Protein AF-A0A9P0L0S9-F1 (afdb_monomer_lite)

Radius of gyration: 15.83 Å; chains: 1; bounding box: 40×33×39 Å

pLDDT: mean 72.62, std 17.07, range [32.34, 92.81]

Organism: Acanthoscelides obtectus (NCBI:txid200917)

Secondary structure (DSSP, 8-state):
-----------GGGSSS---HHHHHHHHHHHHHHHHHHHHHHHH-TTPPPP-----SSS---HHHHHHHHHHHHHHHGGG--SEEEEEEE-TTSSSEEEEEEES-HHHHHHHHHTT-

InterPro domains:
  IPR017932 Glutamine amidotransferase type 2 domain [PS51278] (49-117)
  IPR029055 Nucleophile aminohydrolases, N-terminal [G3DSA:3.60.20.10] (50-117)
  IPR029055 Nucleophile aminohydrolases, N-terminal [SSF56235] (51-113)

Sequence (117 aa):
MPRTPSVFINSESYRSHFTDLRTDIAFDLFIVLIASLIDYLLRFHPNISRIFAYLNNLTPKKRAEILELLVNGLKRLEYRGYDSAGVAVDAANSKDIAIIKKTGKVALLEEAIKNSE

Foldseek 3Di:
DDDDDQEDAPCVVVPPDDDDVPVVVVVVVVVVVVSVVVVVVCVVPVPDAHDYDYDDDPPDDDPVVVVVVRLVVVLVRPPVPDQKDKDWDQDPPDNDIDIQIDGDDSVVSVVSVVVVD

Structure (mmCIF, N/CA/C/O backbone):
data_AF-A0A9P0L0S9-F1
#
_entry.id   AF-A0A9P0L0S9-F1
#
loop_
_atom_site.group_PDB
_atom_site.id
_atom_site.type_symbol
_atom_site.label_atom_id
_atom_site.label_alt_id
_atom_site.label_comp_id
_atom_site.label_asym_id
_atom_site.label_entity_id
_atom_site.label_seq_id
_atom_site.pdbx_PDB_ins_code
_atom_site.Cartn_x
_atom_site.Cartn_y
_atom_site.Cartn_z
_atom_site.occupancy
_atom_site.B_iso_or_equiv
_atom_site.auth_seq_id
_atom_site.auth_comp_id
_atom_site.auth_asym_id
_atom_site.auth_atom_id
_atom_site.pdbx_PDB_model_num
ATOM 1 N N . MET A 1 1 ? 5.570 16.819 18.479 1.00 32.34 1 MET A N 1
ATOM 2 C CA . MET A 1 1 ? 6.129 15.444 18.446 1.00 32.34 1 MET A CA 1
ATOM 3 C C . MET A 1 1 ? 6.443 15.094 17.002 1.00 32.34 1 MET A C 1
ATOM 5 O O . MET A 1 1 ? 5.566 15.344 16.179 1.00 32.34 1 MET A O 1
ATOM 9 N N . PRO A 1 2 ? 7.646 14.598 16.658 1.00 35.56 2 PRO A N 1
ATOM 10 C CA . PRO A 1 2 ? 8.037 14.471 15.261 1.00 35.56 2 PRO A CA 1
ATOM 11 C C . PRO A 1 2 ? 7.171 13.392 14.605 1.00 35.56 2 PRO A C 1
ATOM 13 O O . PRO A 1 2 ? 7.208 12.220 14.974 1.00 35.56 2 PRO A O 1
ATOM 16 N N . ARG A 1 3 ? 6.310 13.809 13.675 1.00 42.00 3 ARG A N 1
ATOM 17 C CA . ARG A 1 3 ? 5.443 12.923 12.901 1.00 42.00 3 ARG A CA 1
ATOM 18 C C . ARG A 1 3 ? 6.062 12.728 11.522 1.00 42.00 3 ARG A C 1
ATOM 20 O O . ARG A 1 3 ? 5.596 13.330 10.572 1.00 42.00 3 ARG A O 1
ATOM 27 N N . THR A 1 4 ? 7.033 11.836 11.388 1.00 35.41 4 THR A N 1
ATOM 28 C CA . THR A 1 4 ? 7.470 11.388 10.058 1.00 35.41 4 THR A CA 1
ATOM 29 C C . THR A 1 4 ? 7.717 9.887 10.062 1.00 35.41 4 THR A C 1
ATOM 31 O O . THR A 1 4 ? 8.474 9.366 10.875 1.00 35.41 4 THR A O 1
ATOM 34 N N . PRO A 1 5 ? 7.023 9.159 9.189 1.00 38.81 5 PRO A N 1
ATOM 35 C CA . PRO A 1 5 ? 7.604 8.030 8.504 1.00 38.81 5 PRO A CA 1
ATOM 36 C C . PRO A 1 5 ? 7.665 8.419 7.031 1.00 38.81 5 PRO A C 1
ATOM 38 O O . PRO A 1 5 ? 6.642 8.479 6.350 1.00 38.81 5 PRO A O 1
ATOM 41 N N . SER A 1 6 ? 8.868 8.735 6.579 1.00 39.91 6 SER A N 1
ATOM 42 C CA . SER A 1 6 ? 9.221 8.790 5.171 1.00 39.91 6 SER A CA 1
ATOM 43 C C . SER A 1 6 ? 9.309 7.364 4.630 1.00 39.91 6 SER A C 1
ATOM 45 O O . SER A 1 6 ? 9.730 6.424 5.310 1.00 39.91 6 SER A O 1
ATOM 47 N N . VAL A 1 7 ? 8.832 7.209 3.404 1.00 42.22 7 VAL A N 1
ATOM 48 C CA . VAL A 1 7 ? 8.830 5.958 2.652 1.00 42.22 7 VAL A CA 1
ATOM 49 C C . VAL A 1 7 ? 10.263 5.528 2.393 1.00 42.22 7 VAL A C 1
ATOM 51 O O . VAL A 1 7 ? 11.029 6.289 1.810 1.00 42.22 7 VAL A O 1
ATOM 54 N N . PHE A 1 8 ? 10.615 4.309 2.787 1.00 41.25 8 PHE A N 1
ATOM 55 C CA . PHE A 1 8 ? 11.858 3.683 2.356 1.00 41.25 8 PHE A CA 1
ATOM 5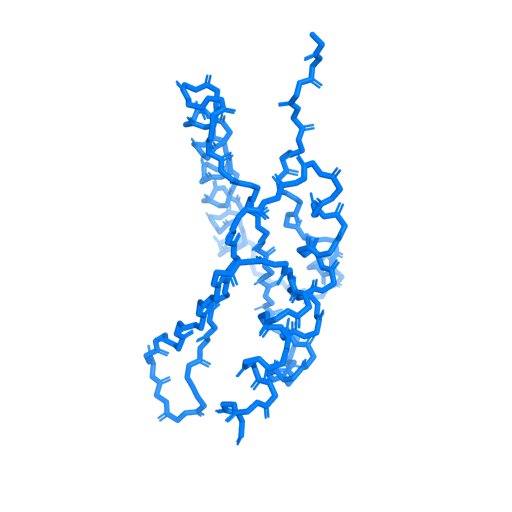6 C C . PHE A 1 8 ? 11.606 2.923 1.055 1.00 41.25 8 PHE A C 1
ATOM 58 O O . PHE A 1 8 ? 10.881 1.929 1.042 1.00 41.25 8 PHE A O 1
ATOM 65 N N . ILE A 1 9 ? 12.222 3.395 -0.027 1.00 46.78 9 ILE A N 1
ATOM 66 C CA . ILE A 1 9 ? 12.475 2.584 -1.216 1.00 46.78 9 ILE A CA 1
ATOM 67 C C . ILE A 1 9 ? 13.614 1.648 -0.818 1.00 46.78 9 ILE A C 1
ATOM 69 O O . ILE A 1 9 ? 14.700 2.118 -0.483 1.00 46.78 9 ILE A O 1
ATOM 73 N N . ASN A 1 10 ? 13.376 0.339 -0.783 1.00 37.03 10 ASN A N 1
ATOM 74 C CA . ASN A 1 10 ? 14.462 -0.599 -0.532 1.00 37.03 10 ASN A CA 1
ATOM 75 C C . ASN A 1 10 ? 15.323 -0.715 -1.801 1.00 37.03 10 ASN A C 1
ATOM 77 O O . ASN A 1 10 ? 15.028 -1.511 -2.688 1.00 37.03 10 ASN A O 1
ATOM 81 N N . SER A 1 11 ? 16.361 0.117 -1.889 1.00 43.53 11 SER A N 1
ATOM 82 C CA . SER A 1 11 ? 17.411 0.038 -2.908 1.00 43.53 11 SER A CA 1
ATOM 83 C C . SER A 1 11 ? 18.522 -0.955 -2.542 1.00 43.53 11 SER A C 1
ATOM 85 O O . SER A 1 11 ? 19.382 -1.232 -3.369 1.00 43.53 11 SER A O 1
ATOM 87 N N . GLU A 1 12 ? 18.537 -1.555 -1.343 1.00 40.59 12 GLU A N 1
ATOM 88 C CA . GLU A 1 12 ? 19.612 -2.488 -0.956 1.00 40.59 12 GLU A CA 1
ATOM 89 C C . GLU A 1 12 ? 19.585 -3.790 -1.767 1.00 40.59 12 GLU A C 1
ATOM 91 O O . GLU A 1 12 ? 20.624 -4.426 -1.930 1.00 40.59 12 GLU A O 1
ATOM 96 N N . SER A 1 13 ? 18.452 -4.141 -2.389 1.00 41.47 13 SER A N 1
ATOM 97 C CA . SER A 1 13 ? 18.406 -5.251 -3.351 1.00 41.47 13 SER A CA 1
ATOM 98 C C . SER A 1 13 ? 19.067 -4.930 -4.705 1.00 41.47 13 SER A C 1
ATOM 100 O O . SER A 1 13 ? 19.207 -5.836 -5.521 1.00 41.47 13 SER A O 1
ATOM 102 N N . TYR A 1 14 ? 19.476 -3.679 -4.958 1.00 44.16 14 TYR A N 1
ATOM 103 C CA . TYR A 1 14 ? 20.058 -3.237 -6.236 1.00 44.16 14 TYR A CA 1
ATOM 104 C C . TYR A 1 14 ? 21.589 -3.279 -6.263 1.00 44.16 14 TYR A C 1
ATOM 106 O O . TYR A 1 14 ? 22.189 -3.201 -7.330 1.00 44.16 14 TYR A O 1
ATOM 114 N N . ARG A 1 15 ? 22.254 -3.400 -5.108 1.00 37.69 15 ARG A N 1
ATOM 115 C CA . ARG A 1 15 ? 23.703 -3.161 -5.033 1.00 37.69 15 ARG A CA 1
ATOM 116 C C . ARG A 1 15 ? 24.573 -4.351 -5.440 1.00 37.69 15 ARG A C 1
ATOM 118 O O . ARG A 1 15 ? 25.787 -4.195 -5.535 1.00 37.69 15 ARG A O 1
ATOM 125 N N . SER A 1 16 ? 24.004 -5.536 -5.654 1.00 35.97 16 SER A N 1
ATOM 126 C CA . SER A 1 16 ? 24.816 -6.745 -5.830 1.00 35.97 16 SER A CA 1
ATOM 127 C C . SER A 1 16 ? 25.134 -7.105 -7.279 1.00 35.97 16 SER A C 1
ATOM 129 O O . SER A 1 16 ? 26.216 -7.642 -7.497 1.00 35.97 16 SER A O 1
ATOM 131 N N . HIS A 1 17 ? 24.296 -6.800 -8.277 1.00 42.66 17 HIS A N 1
ATOM 132 C CA . HIS A 1 17 ? 24.510 -7.316 -9.638 1.00 42.66 17 HIS A CA 1
ATOM 133 C C . HIS A 1 17 ? 23.942 -6.422 -10.756 1.00 42.66 17 HIS A C 1
ATOM 135 O O . HIS A 1 17 ? 22.889 -6.751 -11.285 1.00 42.66 17 HIS A O 1
ATOM 141 N N . PHE A 1 18 ? 24.644 -5.363 -11.183 1.00 44.09 18 PHE A N 1
ATOM 142 C CA . PHE A 1 18 ? 24.865 -5.097 -12.620 1.00 44.09 18 PHE A CA 1
ATOM 143 C C . PHE A 1 18 ? 25.831 -3.931 -12.880 1.00 44.09 18 PHE A C 1
ATOM 145 O O . PHE A 1 18 ? 26.012 -3.048 -12.051 1.00 44.09 18 PHE A O 1
ATOM 152 N N . THR A 1 19 ? 26.473 -3.975 -14.045 1.00 45.94 19 THR A N 1
ATOM 153 C CA . THR A 1 19 ? 27.509 -3.064 -14.535 1.00 45.94 19 THR A CA 1
ATOM 154 C C . THR A 1 19 ? 26.965 -2.226 -15.695 1.00 45.94 19 THR A C 1
ATOM 156 O O . THR A 1 19 ? 27.102 -2.644 -16.841 1.00 45.94 19 THR A O 1
ATOM 159 N N . ASP A 1 20 ? 26.374 -1.054 -15.442 1.00 46.25 20 ASP A N 1
ATOM 160 C CA . ASP A 1 20 ? 26.349 0.021 -16.448 1.00 46.25 20 ASP A CA 1
ATOM 161 C C . ASP A 1 20 ? 26.276 1.413 -15.787 1.00 46.25 20 ASP A C 1
ATOM 163 O O . ASP A 1 20 ? 25.224 1.934 -15.415 1.00 46.25 20 ASP A O 1
ATOM 167 N N . LEU A 1 21 ? 27.454 2.026 -15.621 1.00 54.09 21 LEU A N 1
ATOM 168 C CA . LEU A 1 21 ? 27.705 3.202 -14.774 1.00 54.09 21 LEU A CA 1
ATOM 169 C C . LEU A 1 21 ? 26.877 4.451 -15.139 1.00 54.09 21 LEU A C 1
ATOM 171 O O . LEU A 1 21 ? 26.793 5.386 -14.346 1.00 54.09 21 LEU A O 1
ATOM 175 N N . ARG A 1 22 ? 26.332 4.523 -16.359 1.00 50.00 22 ARG A N 1
ATOM 176 C CA . ARG A 1 22 ? 25.723 5.748 -16.905 1.00 50.00 22 ARG A CA 1
ATOM 177 C C . ARG A 1 22 ? 24.214 5.827 -16.679 1.00 50.00 22 ARG A C 1
ATOM 179 O O . ARG A 1 22 ? 23.702 6.924 -16.467 1.00 50.00 22 ARG A O 1
ATOM 186 N N . THR A 1 23 ? 23.517 4.693 -16.710 1.00 55.44 23 THR A N 1
ATOM 187 C CA . THR A 1 23 ? 22.077 4.607 -16.422 1.00 55.44 23 THR A CA 1
ATOM 188 C C . THR A 1 23 ? 21.797 4.563 -14.926 1.00 55.44 23 THR A C 1
ATOM 190 O O . THR A 1 23 ? 20.833 5.188 -14.489 1.00 55.44 23 THR A O 1
ATOM 193 N N . ASP A 1 24 ? 22.671 3.930 -14.139 1.00 63.69 24 ASP A N 1
ATOM 194 C CA . ASP A 1 24 ? 22.485 3.805 -12.688 1.00 63.69 24 ASP A CA 1
ATOM 195 C C . ASP A 1 24 ? 22.581 5.157 -11.973 1.00 63.69 24 ASP A C 1
ATOM 197 O O . ASP A 1 24 ? 21.698 5.511 -11.199 1.00 63.69 24 ASP A O 1
ATOM 201 N N . ILE A 1 25 ? 23.580 5.985 -12.302 1.00 69.38 25 ILE A N 1
ATOM 202 C CA . ILE A 1 25 ? 23.753 7.290 -11.640 1.00 69.38 25 ILE A CA 1
ATOM 203 C C . ILE A 1 25 ? 22.574 8.220 -11.937 1.00 69.38 25 ILE A C 1
ATOM 205 O O . ILE A 1 25 ? 22.084 8.893 -11.035 1.00 69.38 25 ILE A O 1
ATOM 209 N N . ALA A 1 26 ? 22.106 8.275 -13.187 1.00 71.50 26 ALA A N 1
ATOM 210 C CA . ALA A 1 26 ? 20.987 9.136 -13.562 1.00 71.50 26 ALA A CA 1
ATOM 211 C C . ALA A 1 26 ? 19.664 8.677 -12.923 1.00 71.50 26 ALA A C 1
ATOM 213 O O . ALA A 1 26 ? 18.875 9.515 -12.481 1.00 71.50 26 ALA A O 1
ATOM 214 N N . PHE A 1 27 ? 19.434 7.363 -12.846 1.00 70.62 27 PHE A N 1
ATOM 215 C CA . PHE A 1 27 ? 18.253 6.778 -12.215 1.00 70.62 27 PHE A CA 1
ATOM 216 C C . PHE A 1 27 ? 18.254 6.983 -10.695 1.00 70.62 27 PHE A C 1
ATOM 218 O O . PHE A 1 27 ? 17.254 7.437 -10.136 1.00 70.62 27 PHE A O 1
ATOM 225 N N . ASP A 1 28 ? 19.393 6.756 -10.042 1.00 71.38 28 ASP A N 1
ATOM 226 C CA . ASP A 1 28 ? 19.559 6.996 -8.609 1.00 71.38 28 ASP A CA 1
ATOM 227 C C . ASP A 1 28 ? 19.378 8.479 -8.268 1.00 71.38 28 ASP A C 1
ATOM 229 O O . ASP A 1 28 ? 18.658 8.817 -7.326 1.00 71.38 28 ASP A O 1
ATOM 233 N N . LEU A 1 29 ? 19.954 9.390 -9.065 1.00 75.19 29 LEU A N 1
ATOM 234 C CA . LEU A 1 29 ? 19.785 10.832 -8.865 1.00 75.19 2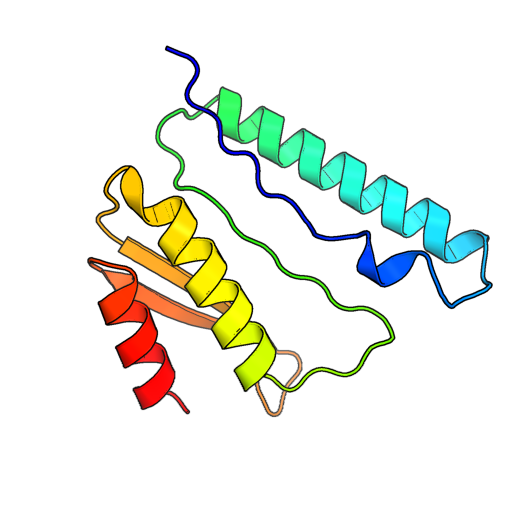9 LEU A CA 1
ATOM 235 C C . LEU A 1 29 ? 18.317 11.253 -9.015 1.00 75.19 29 LEU A 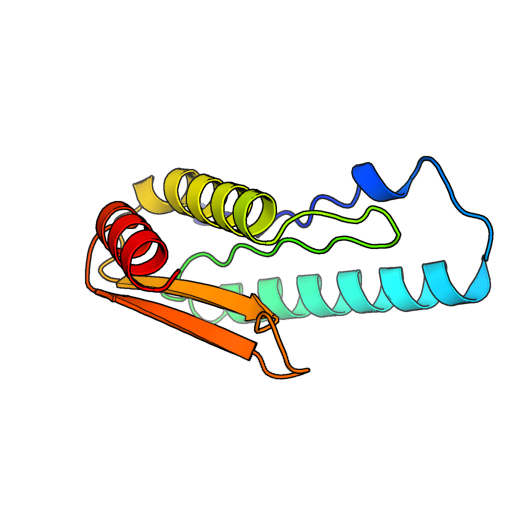C 1
ATOM 237 O O . LEU A 1 29 ? 17.831 12.085 -8.247 1.00 75.19 29 LEU A O 1
ATOM 241 N N . PHE A 1 30 ? 17.603 10.663 -9.978 1.00 79.38 30 PHE A N 1
ATOM 242 C CA . PHE A 1 30 ? 16.178 10.905 -10.185 1.00 79.38 30 PHE A CA 1
ATOM 243 C C . PHE A 1 30 ? 15.342 10.416 -8.997 1.00 79.38 30 PHE A C 1
ATOM 245 O O . PHE A 1 30 ? 14.498 11.164 -8.505 1.00 79.38 30 PHE A O 1
ATOM 252 N N . ILE A 1 31 ? 15.606 9.209 -8.483 1.00 74.25 31 ILE A N 1
ATOM 253 C CA . ILE A 1 31 ? 14.925 8.680 -7.293 1.00 74.25 31 ILE A CA 1
ATOM 254 C C . ILE A 1 31 ? 15.187 9.565 -6.073 1.00 74.25 31 ILE A C 1
ATOM 256 O O . ILE A 1 31 ? 14.250 9.894 -5.344 1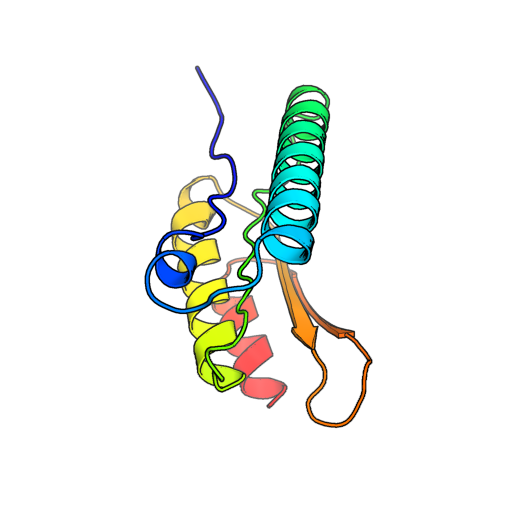.00 74.25 31 ILE A O 1
ATOM 260 N N . VAL A 1 32 ? 16.433 9.987 -5.852 1.00 74.69 32 VAL A N 1
ATOM 261 C CA . VAL A 1 32 ? 16.790 10.860 -4.725 1.00 74.69 32 VAL A CA 1
ATOM 262 C C . VAL A 1 32 ? 16.083 12.213 -4.836 1.00 74.69 32 VAL A C 1
ATOM 264 O O . VAL A 1 32 ? 15.539 12.702 -3.845 1.00 74.69 32 VAL A O 1
ATOM 267 N N . LEU A 1 33 ? 16.023 12.796 -6.037 1.00 81.12 33 LEU A N 1
ATOM 268 C CA . LEU A 1 33 ? 15.297 14.040 -6.292 1.00 81.12 33 LEU A CA 1
ATOM 269 C C . LEU A 1 33 ? 13.796 13.884 -5.998 1.00 81.12 33 LEU A C 1
ATOM 271 O O . LEU A 1 33 ? 13.217 14.719 -5.302 1.00 81.12 33 LEU A O 1
ATOM 275 N N . ILE A 1 34 ? 13.176 12.803 -6.485 1.00 80.88 34 ILE A N 1
ATOM 276 C CA . ILE A 1 34 ? 11.748 12.527 -6.283 1.00 80.88 34 ILE A CA 1
ATOM 277 C C . ILE A 1 34 ? 11.438 12.291 -4.802 1.00 80.88 34 ILE A C 1
ATOM 279 O O . ILE A 1 34 ? 10.457 12.823 -4.287 1.00 80.88 34 ILE A O 1
ATOM 283 N N . ALA A 1 35 ? 12.292 11.554 -4.091 1.00 71.94 35 ALA A N 1
ATOM 284 C CA . ALA A 1 35 ? 12.127 11.292 -2.666 1.00 71.94 35 ALA A CA 1
ATOM 285 C C . ALA A 1 35 ? 12.243 12.583 -1.846 1.00 71.94 35 ALA A C 1
ATOM 287 O O . ALA A 1 35 ? 11.432 12.822 -0.952 1.00 71.94 35 ALA A O 1
ATOM 288 N N . SER A 1 36 ? 13.205 13.443 -2.192 1.00 76.25 36 SER A N 1
ATOM 289 C CA . SER A 1 36 ? 13.389 14.749 -1.555 1.00 76.25 36 SER A CA 1
ATOM 290 C C . SER A 1 36 ? 12.198 15.682 -1.813 1.00 76.25 36 SER A C 1
ATOM 292 O O . SER A 1 36 ? 11.734 16.371 -0.905 1.00 76.25 36 SER A O 1
ATOM 294 N N . LEU A 1 37 ? 11.629 15.646 -3.024 1.00 81.94 37 LEU A N 1
ATOM 295 C CA . LEU A 1 37 ? 10.410 16.381 -3.367 1.00 81.94 37 LEU A CA 1
ATOM 296 C C . LEU A 1 37 ? 9.192 15.871 -2.585 1.00 81.94 37 LEU A C 1
ATOM 298 O O . LEU A 1 37 ? 8.418 16.674 -2.069 1.00 81.94 37 LEU A O 1
ATOM 302 N N . ILE A 1 38 ? 9.022 14.553 -2.467 1.00 75.94 38 ILE A N 1
ATOM 303 C CA . ILE A 1 38 ? 7.936 13.957 -1.679 1.00 75.94 38 ILE A CA 1
ATOM 304 C C . ILE A 1 38 ? 8.075 14.358 -0.208 1.00 75.94 38 ILE A C 1
ATOM 306 O O . ILE A 1 38 ? 7.095 14.802 0.384 1.00 75.94 38 ILE A O 1
ATOM 310 N N . ASP A 1 39 ? 9.274 14.274 0.375 1.00 74.56 39 ASP A N 1
ATOM 311 C CA . ASP A 1 39 ? 9.513 14.717 1.756 1.00 74.56 39 ASP A CA 1
ATOM 312 C C . ASP A 1 39 ? 9.196 16.211 1.930 1.00 74.56 39 ASP A C 1
ATOM 314 O O . ASP A 1 39 ? 8.517 16.595 2.883 1.00 74.56 39 ASP A O 1
ATOM 318 N N . TYR A 1 40 ? 9.602 17.053 0.975 1.00 81.69 40 TYR A N 1
ATOM 319 C CA . TYR A 1 40 ? 9.271 18.479 0.965 1.00 81.69 40 TYR A CA 1
ATOM 320 C C . TYR A 1 40 ? 7.755 18.729 0.927 1.00 81.69 40 TYR A C 1
ATOM 322 O O . TYR A 1 40 ? 7.238 19.515 1.723 1.00 81.69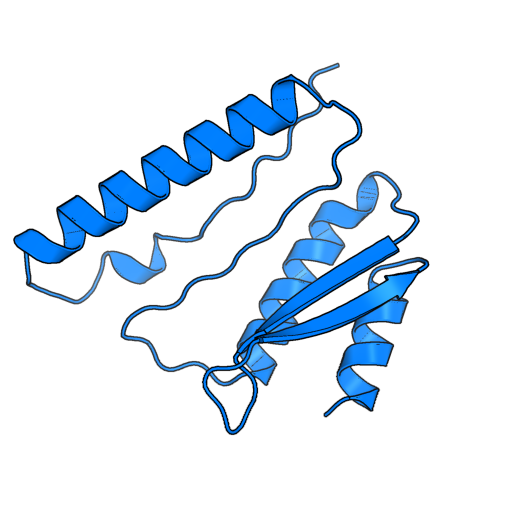 40 TYR A O 1
ATOM 330 N N . LEU A 1 41 ? 7.018 18.032 0.059 1.00 75.62 41 LEU A N 1
ATOM 331 C CA . LEU A 1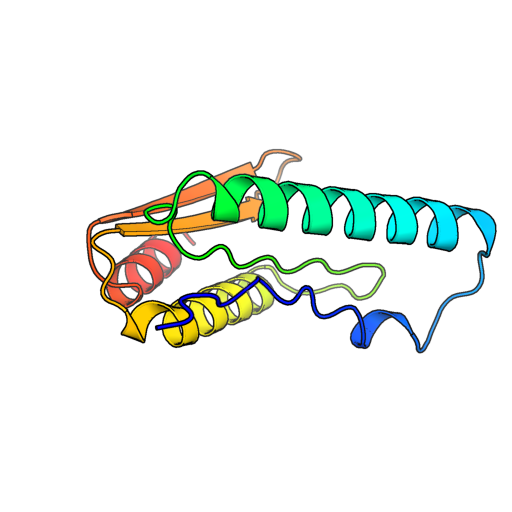 41 ? 5.560 18.159 -0.040 1.00 75.62 41 LEU A CA 1
ATOM 332 C C . LEU A 1 41 ? 4.849 17.662 1.228 1.00 75.62 41 LEU A C 1
ATOM 334 O O . LEU A 1 41 ? 3.917 18.309 1.712 1.00 75.62 41 LEU A O 1
ATOM 338 N N . LEU A 1 42 ? 5.319 16.558 1.816 1.00 70.31 42 LEU A N 1
ATOM 339 C CA . LEU A 1 42 ? 4.795 16.020 3.075 1.00 70.31 42 LEU A CA 1
ATOM 340 C C . LEU A 1 42 ? 5.014 16.978 4.257 1.00 70.31 42 LEU A C 1
ATOM 342 O O . LEU A 1 42 ? 4.185 17.022 5.167 1.00 70.31 42 LEU A O 1
ATOM 346 N N . ARG A 1 43 ? 6.083 17.789 4.245 1.00 72.94 43 ARG A N 1
ATOM 347 C CA . ARG A 1 43 ? 6.306 18.841 5.257 1.00 72.94 43 ARG A CA 1
ATOM 348 C C . ARG A 1 43 ? 5.275 19.966 5.181 1.00 72.94 43 ARG A C 1
ATOM 350 O O . ARG A 1 43 ? 4.944 20.536 6.218 1.00 72.94 43 ARG A O 1
ATOM 357 N N . PHE A 1 44 ? 4.763 20.276 3.990 1.00 75.00 44 PHE A N 1
ATOM 358 C CA . PHE A 1 44 ? 3.771 21.338 3.788 1.00 75.00 44 PHE A CA 1
ATOM 359 C C . PHE A 1 44 ? 2.329 20.897 4.067 1.00 75.00 44 PHE A C 1
ATOM 361 O O . PHE A 1 44 ? 1.496 21.734 4.413 1.00 75.00 44 PHE A O 1
ATOM 368 N N . HIS A 1 45 ? 2.030 19.597 4.001 1.00 67.62 45 HIS A N 1
ATOM 369 C CA . HIS A 1 45 ? 0.714 19.057 4.343 1.00 67.62 45 HIS A CA 1
ATOM 370 C C . HIS A 1 45 ? 0.819 17.913 5.366 1.00 67.62 45 HIS A C 1
ATOM 372 O O . HIS A 1 45 ? 0.866 16.739 4.990 1.00 67.62 45 HIS A O 1
ATOM 378 N N . PRO A 1 46 ? 0.741 18.214 6.678 1.00 60.59 46 PRO A N 1
ATOM 379 C CA . PRO A 1 46 ? 0.885 17.219 7.748 1.00 60.59 46 PRO A CA 1
ATOM 380 C C . PRO A 1 46 ? -0.261 16.191 7.825 1.00 60.59 46 PRO A C 1
ATOM 382 O O . PRO A 1 46 ? -0.223 15.294 8.669 1.00 60.59 46 PRO A O 1
ATOM 385 N N . ASN A 1 47 ? -1.272 16.328 6.960 1.00 59.91 47 ASN A N 1
ATOM 386 C CA . ASN A 1 47 ? -2.409 15.420 6.834 1.00 59.91 47 ASN A CA 1
ATOM 387 C C . ASN A 1 47 ? -2.297 14.477 5.623 1.00 59.91 47 ASN A C 1
ATOM 389 O O . ASN A 1 47 ? -3.201 13.673 5.419 1.00 59.91 47 ASN A O 1
ATOM 393 N N . ILE A 1 48 ? -1.228 14.554 4.813 1.00 61.66 48 ILE A N 1
ATOM 394 C CA . ILE A 1 48 ? -1.033 13.587 3.726 1.00 61.66 48 ILE A CA 1
ATOM 395 C C . ILE A 1 48 ? -0.718 12.210 4.320 1.00 61.66 48 ILE A C 1
ATOM 397 O O . ILE A 1 48 ? 0.163 12.041 5.168 1.00 61.66 48 ILE A O 1
ATOM 401 N N . SER A 1 49 ? -1.487 11.226 3.861 1.00 64.50 49 SER A N 1
ATOM 402 C CA . SER A 1 49 ? -1.399 9.819 4.230 1.00 64.50 49 SER A CA 1
ATOM 403 C C . SER A 1 49 ? -0.041 9.216 3.870 1.00 64.50 49 SER A C 1
ATOM 405 O O . SER A 1 49 ? 0.617 9.625 2.916 1.00 64.50 49 SER A O 1
ATOM 407 N N . ARG A 1 50 ? 0.397 8.226 4.654 1.00 71.06 50 ARG A N 1
ATOM 408 C CA . ARG A 1 50 ? 1.699 7.578 4.459 1.00 71.06 50 ARG A CA 1
ATOM 409 C C . ARG A 1 50 ? 1.750 6.893 3.099 1.00 71.06 50 ARG A C 1
ATOM 411 O O . ARG A 1 50 ? 0.870 6.102 2.774 1.00 71.06 50 ARG A O 1
ATOM 418 N N . ILE A 1 51 ? 2.807 7.170 2.349 1.00 76.69 51 ILE A N 1
ATOM 419 C CA . ILE A 1 51 ? 3.064 6.540 1.056 1.00 76.69 51 ILE A CA 1
ATOM 420 C C . ILE A 1 51 ? 3.919 5.281 1.304 1.00 76.69 51 ILE A C 1
ATOM 422 O O . ILE A 1 51 ? 4.667 5.202 2.277 1.00 76.69 51 ILE A O 1
ATOM 426 N N . PHE A 1 52 ? 3.788 4.261 0.463 1.00 82.31 52 PHE A N 1
ATOM 427 C CA . PHE A 1 52 ? 4.714 3.132 0.407 1.00 82.31 52 PHE A CA 1
ATOM 428 C C . PHE A 1 52 ? 4.915 2.759 -1.055 1.00 82.31 52 PHE A C 1
ATOM 430 O O . PHE A 1 52 ? 3.936 2.631 -1.786 1.00 82.31 52 PHE A O 1
ATOM 437 N N . ALA A 1 53 ? 6.167 2.634 -1.487 1.00 81.69 53 ALA A N 1
ATOM 438 C CA . ALA A 1 53 ? 6.506 2.342 -2.870 1.00 81.69 53 ALA A CA 1
ATOM 439 C C . ALA A 1 53 ? 7.550 1.229 -2.920 1.00 81.69 53 ALA A C 1
ATOM 441 O O . ALA A 1 53 ? 8.513 1.230 -2.153 1.00 81.69 53 ALA A O 1
ATOM 442 N N . TYR A 1 54 ? 7.347 0.295 -3.843 1.00 81.69 54 TYR A N 1
ATOM 443 C CA . TYR A 1 54 ? 8.276 -0.784 -4.141 1.00 81.69 54 TYR A CA 1
ATOM 444 C C . TYR A 1 54 ? 8.616 -0.727 -5.627 1.00 81.69 54 TYR A C 1
ATOM 446 O O . TYR A 1 54 ? 7.718 -0.690 -6.466 1.00 81.69 54 TYR A O 1
ATOM 454 N N . LEU A 1 55 ? 9.910 -0.705 -5.933 1.00 78.88 55 LEU A N 1
ATOM 455 C CA . LEU A 1 55 ? 10.443 -0.766 -7.286 1.00 78.88 55 LEU A CA 1
ATOM 456 C C . LEU A 1 55 ? 11.401 -1.946 -7.362 1.00 78.88 55 LEU A C 1
ATOM 458 O O . LEU A 1 55 ? 12.141 -2.233 -6.422 1.00 78.88 55 LEU A O 1
ATOM 462 N N . ASN A 1 56 ? 11.352 -2.627 -8.492 1.00 77.38 56 ASN A N 1
ATOM 463 C CA . ASN A 1 56 ? 12.159 -3.788 -8.792 1.00 77.38 56 ASN A CA 1
ATOM 464 C C . ASN A 1 56 ? 12.804 -3.564 -10.160 1.00 77.38 56 ASN A C 1
ATOM 466 O O . ASN A 1 56 ? 12.111 -3.214 -11.113 1.00 77.38 56 ASN A O 1
ATOM 470 N N . ASN A 1 57 ? 14.114 -3.774 -10.255 1.00 70.81 57 ASN A N 1
ATOM 471 C CA . ASN A 1 57 ? 14.868 -3.699 -11.495 1.00 70.81 57 ASN A CA 1
ATOM 472 C C . ASN A 1 57 ? 15.673 -4.979 -11.652 1.00 70.81 57 ASN A C 1
ATOM 474 O O . ASN A 1 57 ? 16.339 -5.410 -10.715 1.00 70.81 57 ASN A O 1
ATOM 478 N N . LEU A 1 58 ? 15.612 -5.574 -12.840 1.00 68.94 58 LEU A N 1
ATOM 479 C CA . LEU A 1 58 ? 16.371 -6.771 -13.217 1.00 68.94 58 LEU A CA 1
ATOM 480 C C . LEU A 1 58 ? 16.153 -8.017 -12.329 1.00 68.94 58 LEU A C 1
ATOM 482 O O . LEU A 1 58 ? 16.774 -9.047 -12.579 1.00 68.94 58 LEU A O 1
ATOM 486 N N . THR A 1 59 ? 15.236 -7.988 -11.354 1.00 78.19 59 THR A N 1
ATOM 487 C CA . THR A 1 59 ? 14.902 -9.147 -10.510 1.00 78.19 59 THR A CA 1
ATOM 488 C C . THR A 1 59 ? 13.440 -9.550 -10.688 1.00 78.19 59 THR A C 1
ATOM 490 O O . THR A 1 59 ? 12.612 -9.152 -9.887 1.00 78.19 59 THR A O 1
ATOM 493 N N . PRO A 1 60 ? 13.047 -10.320 -11.716 1.00 79.00 60 PRO A N 1
ATOM 494 C CA . PRO A 1 60 ? 11.633 -10.570 -12.010 1.00 79.00 60 PRO A CA 1
ATOM 495 C C . PRO A 1 60 ? 10.864 -11.089 -10.783 1.00 79.00 60 PRO A C 1
ATOM 497 O O . PRO A 1 60 ? 11.236 -12.089 -10.169 1.00 79.00 60 PRO A O 1
ATOM 500 N N . LYS A 1 61 ? 9.785 -10.384 -10.422 1.00 83.88 61 LYS A N 1
ATOM 501 C CA . LYS A 1 61 ? 8.898 -10.715 -9.301 1.00 83.88 61 LYS A CA 1
ATOM 502 C C . LYS A 1 61 ? 7.480 -10.912 -9.798 1.00 83.88 61 LYS A C 1
ATOM 504 O O . LYS A 1 61 ? 7.016 -10.179 -10.668 1.00 83.88 61 LYS A O 1
ATOM 509 N N . LYS A 1 62 ? 6.782 -11.897 -9.232 1.00 87.00 62 LYS A N 1
ATOM 510 C CA . LYS A 1 62 ? 5.361 -12.091 -9.519 1.00 87.00 62 LYS A CA 1
ATOM 511 C C . LYS A 1 62 ? 4.558 -10.936 -8.930 1.00 87.00 62 LYS A C 1
ATOM 513 O O . LYS A 1 62 ? 4.866 -10.449 -7.845 1.00 87.00 62 LYS A O 1
ATOM 518 N N . ARG A 1 63 ? 3.477 -10.552 -9.611 1.00 84.19 63 ARG A N 1
ATOM 519 C CA . ARG A 1 63 ? 2.557 -9.503 -9.147 1.00 84.19 63 ARG A CA 1
ATOM 520 C C . ARG A 1 63 ? 2.029 -9.770 -7.731 1.00 84.19 63 ARG A C 1
ATOM 522 O O . ARG A 1 63 ? 2.007 -8.847 -6.926 1.00 84.19 63 ARG A O 1
ATOM 529 N N . ALA A 1 64 ? 1.699 -11.022 -7.411 1.00 87.62 64 ALA A N 1
ATOM 530 C CA . ALA A 1 64 ? 1.255 -11.423 -6.075 1.00 87.62 64 ALA A CA 1
ATOM 531 C C . ALA A 1 64 ? 2.300 -11.118 -4.982 1.00 87.62 64 ALA A C 1
ATOM 533 O O . ALA A 1 64 ? 1.951 -10.569 -3.942 1.00 87.62 64 ALA A O 1
ATOM 534 N N . GLU A 1 65 ? 3.590 -11.381 -5.239 1.00 88.56 65 GLU A N 1
ATOM 535 C CA . GLU A 1 65 ? 4.678 -11.063 -4.296 1.00 88.56 65 GLU A CA 1
ATOM 536 C C . GLU A 1 65 ? 4.812 -9.546 -4.086 1.00 88.56 65 GLU A C 1
ATOM 538 O O . GLU A 1 65 ? 5.021 -9.080 -2.967 1.00 88.56 65 GLU A O 1
ATOM 543 N N . ILE A 1 66 ? 4.663 -8.760 -5.158 1.00 87.88 66 ILE A N 1
ATOM 544 C CA . ILE A 1 66 ? 4.705 -7.291 -5.093 1.00 87.88 66 ILE A CA 1
ATOM 545 C C . ILE A 1 66 ? 3.523 -6.759 -4.277 1.00 87.88 66 ILE A C 1
ATOM 547 O O . ILE A 1 66 ? 3.707 -5.920 -3.396 1.00 87.88 66 ILE A O 1
ATOM 551 N N . LEU A 1 67 ? 2.315 -7.257 -4.540 1.00 89.50 67 LEU A N 1
ATOM 552 C CA . LEU A 1 67 ? 1.110 -6.869 -3.810 1.00 89.50 67 LEU A CA 1
ATOM 553 C C . LEU A 1 67 ? 1.218 -7.219 -2.324 1.00 89.50 67 LEU A C 1
ATOM 555 O O . LEU A 1 67 ? 0.887 -6.385 -1.482 1.00 89.50 67 LEU A O 1
ATOM 559 N N . GLU A 1 68 ? 1.741 -8.398 -1.991 1.00 90.25 68 GLU A N 1
ATOM 560 C CA . GLU A 1 68 ? 1.983 -8.802 -0.607 1.00 90.25 68 GLU A CA 1
ATOM 561 C C . GLU A 1 68 ? 2.972 -7.858 0.095 1.00 90.25 68 GLU A C 1
ATOM 563 O O . GLU A 1 68 ? 2.707 -7.395 1.209 1.00 90.25 68 GLU A O 1
ATOM 568 N N . LEU A 1 69 ? 4.080 -7.502 -0.565 1.00 89.25 69 LEU A N 1
ATOM 569 C CA . LEU A 1 69 ? 5.047 -6.531 -0.044 1.00 89.25 69 LEU A CA 1
ATOM 570 C C . LEU A 1 69 ? 4.407 -5.159 0.200 1.00 89.25 69 LEU A C 1
ATOM 572 O O . LEU A 1 69 ? 4.609 -4.571 1.265 1.00 89.25 69 LEU A O 1
ATOM 576 N N . LEU A 1 70 ? 3.615 -4.663 -0.754 1.00 89.00 70 LEU A N 1
ATOM 577 C CA . LEU A 1 70 ? 2.918 -3.381 -0.643 1.00 89.00 70 LEU A CA 1
ATOM 578 C C . LEU A 1 70 ? 1.915 -3.381 0.517 1.00 89.00 70 LEU A C 1
ATOM 580 O O . LEU A 1 70 ? 1.950 -2.481 1.357 1.00 89.00 70 LEU A O 1
ATOM 584 N N . VAL A 1 71 ? 1.068 -4.408 0.617 1.00 89.69 71 VAL A N 1
ATOM 585 C CA . VAL A 1 71 ? 0.076 -4.547 1.695 1.00 89.69 71 VAL A CA 1
ATOM 586 C C . VAL A 1 71 ? 0.760 -4.654 3.058 1.00 89.69 71 VAL A C 1
ATOM 588 O O . VAL A 1 71 ? 0.353 -3.984 4.009 1.00 89.69 71 VAL A O 1
ATOM 591 N N . ASN A 1 72 ? 1.833 -5.438 3.169 1.00 88.69 72 ASN A N 1
ATOM 592 C CA . ASN A 1 72 ? 2.593 -5.562 4.413 1.00 88.69 72 ASN A CA 1
ATOM 593 C C . ASN A 1 72 ? 3.286 -4.247 4.804 1.00 88.69 72 ASN A C 1
ATOM 595 O O . ASN A 1 72 ? 3.314 -3.896 5.988 1.00 88.69 72 ASN A O 1
ATOM 599 N N . GLY A 1 73 ? 3.788 -3.487 3.827 1.00 87.38 73 GLY A N 1
ATOM 600 C CA . GLY A 1 73 ? 4.281 -2.126 4.033 1.00 87.38 73 GLY A CA 1
ATOM 601 C C . GLY A 1 73 ? 3.191 -1.208 4.588 1.00 87.38 73 GLY A C 1
ATOM 602 O O . GLY A 1 73 ? 3.383 -0.583 5.632 1.00 87.38 73 GLY A O 1
ATOM 603 N N . LEU A 1 74 ? 2.008 -1.197 3.966 1.00 86.56 74 LEU A N 1
ATOM 604 C CA . LEU A 1 74 ? 0.856 -0.407 4.412 1.00 86.56 74 LEU A CA 1
ATOM 605 C C . LEU A 1 74 ? 0.379 -0.790 5.825 1.00 86.56 74 LEU A C 1
ATOM 607 O O . LEU A 1 74 ? 0.100 0.099 6.627 1.00 86.56 74 LEU A O 1
ATOM 611 N N . LYS A 1 75 ? 0.361 -2.080 6.191 1.00 86.69 75 LYS A N 1
ATOM 612 C CA . LYS A 1 75 ? 0.013 -2.539 7.554 1.00 86.69 75 LYS A CA 1
ATOM 613 C C . LYS A 1 75 ? 0.949 -1.968 8.624 1.00 86.69 75 LYS A C 1
ATOM 615 O O . LYS A 1 75 ? 0.495 -1.532 9.678 1.00 86.69 75 LYS A O 1
ATOM 620 N N . ARG A 1 76 ? 2.259 -1.895 8.354 1.00 83.81 76 ARG A N 1
ATOM 621 C CA . ARG A 1 76 ? 3.236 -1.265 9.274 1.00 83.81 76 ARG A CA 1
ATOM 622 C C . ARG A 1 76 ? 3.004 0.236 9.428 1.00 83.81 76 ARG A C 1
ATOM 624 O O . ARG A 1 76 ? 3.364 0.834 10.441 1.00 83.81 76 ARG A O 1
ATOM 631 N N . LEU A 1 77 ? 2.413 0.852 8.414 1.00 78.62 77 LEU A N 1
ATOM 632 C CA . LEU A 1 77 ? 2.082 2.265 8.387 1.00 78.62 77 LEU A CA 1
ATOM 633 C C . LEU A 1 77 ? 0.726 2.536 9.065 1.00 78.62 77 LEU A C 1
ATOM 635 O O . LEU A 1 77 ? 0.573 3.598 9.665 1.00 78.62 77 LEU A O 1
ATOM 639 N N . GLU A 1 78 ? -0.195 1.568 9.083 1.00 78.75 78 GLU A N 1
ATOM 640 C CA . GLU A 1 78 ? -1.581 1.684 9.562 1.00 78.75 78 GLU A CA 1
ATOM 641 C C . GLU A 1 78 ? -1.734 2.131 11.027 1.00 78.75 78 GLU A C 1
ATOM 643 O O . GLU A 1 78 ? -2.733 2.763 11.363 1.00 78.75 78 GLU A O 1
ATOM 648 N N . TYR A 1 79 ? -0.734 1.911 11.892 1.00 67.50 79 TYR A N 1
ATOM 649 C CA . TYR A 1 79 ? -0.818 2.184 13.340 1.00 67.50 79 TYR A CA 1
ATOM 650 C C . TYR A 1 79 ? -1.223 3.627 13.726 1.00 67.50 79 TYR A C 1
ATOM 652 O O . TYR A 1 79 ? -1.552 3.879 14.882 1.00 67.50 79 TYR A O 1
ATOM 660 N N . ARG A 1 80 ? -1.182 4.591 12.790 1.00 64.25 80 ARG A N 1
ATOM 661 C CA . ARG A 1 80 ? -1.629 5.982 13.020 1.00 64.25 80 ARG A CA 1
ATOM 662 C C . ARG A 1 80 ? -3.121 6.229 12.769 1.00 64.25 80 ARG A C 1
ATOM 664 O O . ARG A 1 80 ? -3.561 7.337 13.053 1.00 64.25 80 ARG A O 1
ATOM 671 N N . GLY A 1 81 ? -3.867 5.227 12.303 1.00 64.50 81 GLY A N 1
ATOM 672 C CA . GLY A 1 81 ? -5.293 5.329 11.995 1.00 64.50 81 GLY A CA 1
ATOM 673 C C . GLY A 1 81 ? -5.536 6.020 10.654 1.00 64.50 81 GLY A C 1
ATOM 674 O O . GLY A 1 81 ? -5.379 7.232 10.546 1.00 64.50 81 GLY A O 1
ATOM 675 N N . TYR A 1 82 ? -5.923 5.240 9.644 1.00 70.69 82 TYR A N 1
ATOM 676 C CA . TYR A 1 82 ? -6.342 5.737 8.332 1.00 70.69 82 TYR A CA 1
ATOM 677 C C . TYR A 1 82 ? -7.786 5.336 8.063 1.00 70.69 82 TYR A C 1
ATOM 679 O O . TYR A 1 82 ? -8.234 4.262 8.466 1.00 70.69 82 TYR A O 1
ATOM 687 N N . ASP A 1 83 ? -8.504 6.218 7.382 1.00 78.94 83 ASP A N 1
ATOM 688 C CA . ASP A 1 83 ? -9.878 6.028 6.927 1.00 78.94 83 ASP A CA 1
ATOM 689 C C . ASP A 1 83 ? -9.951 5.419 5.518 1.00 78.94 83 ASP A C 1
ATOM 691 O O . ASP A 1 83 ? -11.038 5.099 5.041 1.00 78.94 83 ASP A O 1
ATOM 695 N N . SER A 1 84 ? -8.813 5.243 4.840 1.00 84.94 84 SER A N 1
ATOM 696 C CA . SER A 1 84 ? -8.720 4.683 3.493 1.00 84.94 84 SER A CA 1
ATOM 697 C C . SER A 1 84 ? -7.307 4.196 3.154 1.00 84.94 84 SER A C 1
ATOM 699 O O . SER A 1 84 ? -6.316 4.656 3.726 1.00 84.94 84 SER A O 1
ATOM 701 N N . ALA A 1 85 ? -7.210 3.267 2.200 1.00 87.25 85 ALA A N 1
ATOM 702 C CA . ALA A 1 85 ? -5.951 2.777 1.648 1.00 87.25 85 ALA A CA 1
ATOM 703 C C . ALA A 1 85 ? -6.095 2.426 0.155 1.00 87.25 85 ALA A C 1
ATOM 705 O O . ALA A 1 85 ? -7.192 2.153 -0.341 1.00 87.25 85 ALA A O 1
ATOM 706 N N . GLY A 1 86 ? -4.976 2.412 -0.569 1.00 88.75 86 GLY A N 1
ATOM 707 C CA . GLY A 1 86 ? -4.947 2.012 -1.973 1.00 88.75 86 GLY A CA 1
ATOM 708 C C . GLY A 1 86 ? -3.566 1.564 -2.435 1.00 88.75 86 GLY A C 1
ATOM 709 O O . GLY A 1 86 ? -2.555 1.925 -1.834 1.00 88.75 86 GLY A O 1
ATOM 710 N N . VAL A 1 87 ? -3.545 0.777 -3.507 1.00 89.19 87 VAL A N 1
ATOM 711 C CA . VAL A 1 87 ? -2.339 0.347 -4.222 1.00 89.19 87 VAL A CA 1
ATOM 712 C C . VAL A 1 87 ? -2.498 0.612 -5.715 1.00 89.19 87 VAL A C 1
ATOM 714 O O . VAL A 1 87 ? -3.600 0.532 -6.262 1.00 89.19 87 VAL A O 1
ATOM 717 N N . ALA A 1 88 ? -1.382 0.915 -6.365 1.00 89.62 88 ALA A N 1
ATOM 718 C CA . ALA A 1 88 ? -1.272 1.026 -7.810 1.00 89.62 88 ALA A CA 1
ATOM 719 C C . ALA A 1 88 ? -0.163 0.075 -8.270 1.00 89.62 88 ALA A C 1
ATOM 721 O O . ALA A 1 88 ? 0.941 0.124 -7.730 1.00 89.62 88 ALA A O 1
ATOM 722 N N . VAL A 1 89 ? -0.475 -0.812 -9.213 1.00 87.25 89 VAL A N 1
ATOM 723 C CA . VAL A 1 89 ? 0.454 -1.816 -9.755 1.00 87.25 89 VAL A CA 1
ATOM 724 C C . VAL A 1 89 ? 0.232 -1.989 -11.252 1.00 87.25 89 VAL A C 1
ATOM 726 O O . VAL A 1 89 ? -0.872 -1.755 -11.741 1.00 87.25 89 VAL A O 1
ATOM 729 N N . ASP A 1 90 ? 1.245 -2.447 -11.977 1.00 84.00 90 ASP A N 1
ATOM 730 C CA . ASP A 1 90 ? 1.136 -2.699 -13.418 1.00 84.00 90 ASP A CA 1
ATOM 731 C C . ASP A 1 90 ? 0.058 -3.745 -13.723 1.00 84.00 90 ASP A C 1
ATOM 733 O O . ASP A 1 90 ? -0.006 -4.793 -13.070 1.00 84.00 90 ASP A O 1
ATOM 737 N N . ALA A 1 91 ? -0.807 -3.462 -14.699 1.00 79.62 91 ALA A N 1
ATOM 738 C CA . ALA A 1 91 ? -1.857 -4.362 -15.157 1.00 79.62 91 ALA A CA 1
ATOM 739 C C . ALA A 1 91 ? -1.264 -5.650 -15.749 1.00 79.62 91 ALA A C 1
ATOM 741 O O . ALA A 1 91 ? -0.220 -5.638 -16.391 1.00 79.62 91 ALA A O 1
ATOM 742 N N . ALA A 1 92 ? -1.951 -6.780 -15.549 1.00 72.06 92 ALA A N 1
ATOM 743 C CA . ALA A 1 92 ? -1.429 -8.095 -15.930 1.00 72.06 92 ALA A CA 1
ATOM 744 C C . ALA A 1 92 ? -1.111 -8.223 -17.433 1.00 72.06 92 ALA A C 1
ATOM 746 O O . ALA A 1 92 ? -0.182 -8.936 -17.798 1.00 72.06 92 ALA A O 1
ATOM 747 N N . ASN A 1 93 ? -1.866 -7.525 -18.290 1.00 70.81 93 ASN A N 1
ATOM 748 C CA . ASN A 1 93 ? -1.836 -7.719 -19.743 1.00 70.81 93 ASN A CA 1
ATOM 749 C C . ASN A 1 93 ? -1.603 -6.426 -20.541 1.00 70.81 93 ASN A C 1
ATOM 751 O O . ASN A 1 93 ? -1.772 -6.422 -21.760 1.00 70.81 93 ASN A O 1
ATOM 755 N N . SER A 1 94 ? -1.254 -5.316 -19.892 1.00 72.12 94 SER A N 1
ATOM 756 C CA . SER A 1 94 ? -1.045 -4.046 -20.589 1.00 72.12 94 SER A CA 1
ATOM 757 C C . SER A 1 94 ? -0.018 -3.173 -19.876 1.00 72.12 94 SER A C 1
ATOM 759 O O . SER A 1 94 ? 0.373 -3.437 -18.744 1.00 72.12 94 SER A O 1
ATOM 761 N N . LYS A 1 95 ? 0.417 -2.102 -20.549 1.00 75.56 95 LYS A N 1
ATOM 762 C CA . LYS A 1 95 ? 1.223 -1.032 -19.936 1.00 75.56 95 LYS A CA 1
ATOM 763 C C . LYS A 1 95 ? 0.386 -0.106 -19.041 1.00 75.56 95 LYS A C 1
ATOM 765 O O . LYS A 1 95 ? 0.852 0.971 -18.677 1.00 75.56 95 LYS A O 1
ATOM 770 N N . ASP A 1 96 ? -0.851 -0.491 -18.737 1.00 79.94 96 ASP A N 1
ATOM 771 C CA . ASP A 1 96 ? -1.744 0.304 -17.909 1.00 79.94 96 ASP A CA 1
ATOM 772 C C . ASP A 1 96 ? -1.485 0.034 -16.430 1.00 79.94 96 ASP A C 1
ATOM 774 O O . ASP A 1 96 ? -0.950 -1.002 -16.036 1.00 79.94 96 ASP A O 1
ATOM 778 N N . ILE A 1 97 ? -1.913 0.971 -15.593 1.00 83.44 97 ILE A N 1
ATOM 779 C CA . ILE A 1 97 ? -1.798 0.863 -14.142 1.00 83.44 97 ILE A CA 1
ATOM 780 C C . ILE A 1 97 ? -3.149 0.410 -13.591 1.00 83.44 97 ILE A C 1
ATOM 782 O O . ILE A 1 97 ? -4.164 1.088 -13.754 1.00 83.44 97 ILE A O 1
ATOM 786 N N . ALA A 1 98 ? -3.161 -0.722 -12.896 1.00 85.38 98 ALA A N 1
ATOM 787 C CA . ALA A 1 98 ? -4.299 -1.164 -12.109 1.00 85.38 98 ALA A CA 1
ATOM 788 C C . ALA A 1 98 ? -4.282 -0.456 -10.748 1.00 85.38 98 ALA A C 1
ATOM 790 O O . ALA A 1 98 ? -3.329 -0.586 -9.977 1.00 85.38 98 ALA A O 1
ATOM 791 N N . ILE A 1 99 ? -5.354 0.274 -10.441 1.00 88.44 99 ILE A N 1
ATOM 792 C CA . ILE A 1 99 ? -5.513 0.995 -9.176 1.00 88.44 99 ILE A CA 1
ATOM 793 C C . ILE A 1 99 ? -6.629 0.336 -8.372 1.00 88.44 99 ILE A C 1
ATOM 795 O O . ILE A 1 99 ? -7.776 0.287 -8.813 1.00 88.44 99 ILE A O 1
ATOM 799 N N . ILE A 1 100 ? -6.302 -0.123 -7.165 1.00 89.56 100 ILE A N 1
ATOM 800 C CA . ILE A 1 100 ? -7.256 -0.722 -6.229 1.00 89.56 100 ILE A CA 1
ATOM 801 C C . ILE A 1 100 ? -7.286 0.157 -4.984 1.00 89.56 100 ILE A C 1
ATOM 803 O O . ILE A 1 100 ? -6.255 0.412 -4.366 1.00 89.56 100 ILE A O 1
ATOM 807 N N . LYS A 1 101 ? -8.474 0.639 -4.614 1.00 89.44 101 LYS A N 1
ATOM 808 C CA . LYS A 1 101 ? -8.680 1.522 -3.460 1.00 89.44 101 LYS A CA 1
ATOM 809 C C . LYS A 1 101 ? -9.847 1.040 -2.614 1.00 89.44 101 LYS A C 1
ATOM 811 O O . LYS A 1 101 ? -10.852 0.570 -3.148 1.00 89.44 101 LYS A O 1
ATOM 816 N N . LYS A 1 102 ? -9.736 1.197 -1.297 1.00 89.69 102 LYS A N 1
ATOM 817 C CA . LYS A 1 102 ? -10.795 0.838 -0.357 1.00 89.69 102 LYS A CA 1
ATOM 818 C C . LYS A 1 102 ? -10.830 1.802 0.824 1.00 89.69 102 LYS A C 1
ATOM 820 O O . LYS A 1 102 ? -9.795 2.186 1.362 1.00 89.69 102 LYS A O 1
ATOM 825 N N . THR A 1 103 ? -12.037 2.187 1.222 1.00 86.12 103 THR A N 1
ATOM 826 C CA . THR A 1 103 ? -12.281 2.932 2.461 1.00 86.12 103 THR A CA 1
ATOM 827 C C . THR A 1 103 ? -12.208 1.976 3.651 1.00 86.12 103 THR A C 1
ATOM 829 O O . THR A 1 103 ? -12.722 0.859 3.586 1.00 86.12 103 THR A O 1
ATOM 832 N N . GLY A 1 104 ? -11.592 2.425 4.736 1.00 85.62 104 GLY A N 1
ATOM 833 C CA . GLY A 1 104 ? -11.359 1.682 5.966 1.00 85.62 104 GLY A CA 1
ATOM 834 C C . GLY A 1 104 ? -9.936 1.135 6.075 1.00 85.62 104 GLY A C 1
ATOM 835 O O . GLY A 1 104 ? -8.996 1.660 5.480 1.00 85.62 104 GLY A O 1
ATOM 836 N N . LYS A 1 105 ? -9.786 0.086 6.888 1.00 87.25 105 LYS A N 1
ATOM 837 C CA . LYS A 1 105 ? -8.491 -0.519 7.225 1.00 87.25 105 LYS A CA 1
ATOM 838 C C . LYS A 1 105 ? -7.830 -1.197 6.022 1.00 87.25 105 LYS A C 1
ATOM 840 O O . LYS A 1 105 ? -8.510 -1.683 5.120 1.00 87.25 105 LYS A O 1
ATOM 845 N N . VAL A 1 106 ? -6.507 -1.340 6.072 1.00 88.94 106 VAL A N 1
ATOM 846 C CA . VAL A 1 106 ? -5.675 -2.049 5.086 1.00 88.94 106 VAL A CA 1
ATOM 847 C C . VAL A 1 106 ? -6.144 -3.497 4.889 1.00 88.94 106 VAL A C 1
ATOM 849 O O . VAL A 1 106 ? -6.053 -4.015 3.782 1.00 88.94 106 VAL A O 1
ATOM 852 N N . ALA A 1 107 ? -6.727 -4.133 5.910 1.00 89.31 107 ALA A N 1
ATOM 853 C CA . ALA A 1 107 ? -7.347 -5.456 5.777 1.00 89.31 107 ALA A CA 1
ATOM 854 C C . ALA A 1 107 ? -8.454 -5.501 4.700 1.00 89.31 107 ALA A C 1
ATOM 856 O O . ALA A 1 107 ? -8.502 -6.438 3.909 1.00 89.31 107 ALA A O 1
ATOM 857 N N . LEU A 1 108 ? -9.287 -4.457 4.599 1.00 90.50 108 LEU A N 1
ATOM 858 C CA . LEU A 1 108 ? -10.338 -4.376 3.576 1.00 90.50 108 LEU A CA 1
ATOM 859 C C . LEU A 1 108 ? -9.755 -4.169 2.174 1.00 90.50 108 LEU A C 1
ATOM 861 O O . LEU A 1 108 ? -10.338 -4.610 1.184 1.00 90.50 108 LEU A O 1
ATOM 865 N N . LEU A 1 109 ? -8.612 -3.484 2.079 1.00 90.94 109 LEU A N 1
ATOM 866 C CA . LEU A 1 109 ? -7.874 -3.368 0.824 1.00 90.94 109 LEU A CA 1
ATOM 867 C C . LEU A 1 109 ? -7.303 -4.726 0.403 1.00 90.94 109 LEU A C 1
ATOM 869 O O . LEU A 1 109 ? -7.393 -5.074 -0.767 1.00 90.94 109 LEU A O 1
ATOM 873 N N . GLU A 1 110 ? -6.759 -5.503 1.340 1.00 92.25 110 GLU A N 1
ATOM 874 C CA . GLU A 1 110 ? -6.247 -6.851 1.068 1.00 92.25 110 GLU A CA 1
ATOM 875 C C . GLU A 1 110 ? -7.349 -7.788 0.551 1.00 92.25 110 GLU A C 1
ATOM 877 O O . GLU A 1 110 ? -7.140 -8.512 -0.421 1.00 92.25 110 GLU A O 1
ATOM 882 N N . GLU A 1 111 ? -8.540 -7.740 1.148 1.00 92.81 111 GLU A N 1
ATOM 883 C CA . GLU A 1 111 ? -9.715 -8.461 0.645 1.00 92.81 111 GLU A CA 1
ATOM 884 C C . GLU A 1 111 ? -10.119 -7.990 -0.758 1.00 92.81 111 GLU A C 1
ATOM 886 O O . GLU A 1 111 ? -10.404 -8.806 -1.631 1.00 92.81 111 GLU A O 1
ATOM 891 N N . ALA A 1 112 ? -10.117 -6.675 -1.003 1.00 91.44 112 ALA A N 1
ATOM 892 C CA . ALA A 1 112 ? -10.426 -6.124 -2.320 1.00 91.44 112 ALA A CA 1
ATOM 893 C C . ALA A 1 112 ? -9.422 -6.580 -3.390 1.00 91.44 112 ALA A C 1
ATOM 895 O O . ALA A 1 112 ? -9.834 -6.866 -4.509 1.00 91.44 112 ALA A O 1
ATOM 896 N N . ILE A 1 113 ? -8.136 -6.687 -3.039 1.00 90.25 113 ILE A N 1
ATOM 897 C CA . ILE A 1 113 ? -7.092 -7.208 -3.927 1.00 90.25 113 ILE A CA 1
ATOM 898 C C . ILE A 1 113 ? -7.376 -8.673 -4.274 1.00 90.25 113 ILE A C 1
ATOM 900 O O . ILE A 1 113 ? -7.426 -9.002 -5.456 1.00 90.25 113 ILE A O 1
ATOM 904 N N . LYS A 1 114 ? -7.648 -9.520 -3.273 1.00 89.25 114 LYS A N 1
ATOM 905 C CA . LYS A 1 114 ? -7.964 -10.949 -3.472 1.00 89.25 114 LYS A CA 1
ATOM 906 C C . LYS A 1 114 ? -9.204 -11.184 -4.341 1.00 89.25 114 LYS A C 1
ATOM 908 O O . LYS A 1 114 ? -9.262 -12.183 -5.037 1.00 89.25 114 LYS A O 1
ATOM 913 N N . ASN A 1 115 ? -10.179 -10.275 -4.303 1.00 87.19 115 ASN A N 1
ATOM 914 C CA . ASN A 1 115 ? -11.387 -10.343 -5.136 1.00 87.19 115 ASN A CA 1
ATOM 915 C C . ASN A 1 115 ? -11.198 -9.776 -6.556 1.00 87.19 115 ASN A C 1
ATOM 917 O O . ASN A 1 115 ? -12.106 -9.882 -7.376 1.00 87.19 115 ASN A O 1
ATOM 921 N N . SER A 1 116 ? -10.083 -9.087 -6.812 1.00 78.38 116 SER A N 1
ATOM 922 C CA . SER A 1 116 ? -9.773 -8.455 -8.103 1.00 78.38 116 SER A CA 1
ATOM 923 C C . SER A 1 116 ? -8.765 -9.237 -8.950 1.00 78.38 116 SER A C 1
ATOM 925 O O . SER A 1 116 ? -8.532 -8.858 -10.098 1.00 78.38 116 SER A O 1
ATOM 927 N N . GLU A 1 117 ? -8.153 -10.272 -8.369 1.00 63.31 117 GLU A N 1
ATOM 928 C CA . GLU A 1 117 ? -7.403 -11.311 -9.088 1.00 63.31 117 GLU A CA 1
ATOM 929 C C . GLU A 1 117 ? -8.354 -12.385 -9.626 1.00 63.31 117 GLU A C 1
ATOM 931 O O . GLU A 1 117 ? -8.089 -12.860 -10.753 1.00 63.31 117 GLU A O 1
#